Protein AF-A0A554K9N2-F1 (afdb_monomer_lite)

Radius of gyration: 43.26 Å; chains: 1; bounding box: 82×42×120 Å

Secondary structure (DSSP, 8-state):
--HHHHHHHHHHHHHHHHHHHHHHHHHHHHHHHHHHHHHHHHHHHHHHHHHHHHHHHHHHHHHHHHHHHHH-TTSS----TTTTTT--TTTT--S-TT-

Structure (mmCIF, N/CA/C/O backbone):
data_AF-A0A554K9N2-F1
#
_entry.id   AF-A0A554K9N2-F1
#
loop_
_atom_site.group_PDB
_atom_site.id
_atom_site.type_symbol
_atom_site.label_atom_id
_atom_site.label_alt_id
_atom_site.label_comp_id
_atom_site.label_asym_id
_atom_site.lab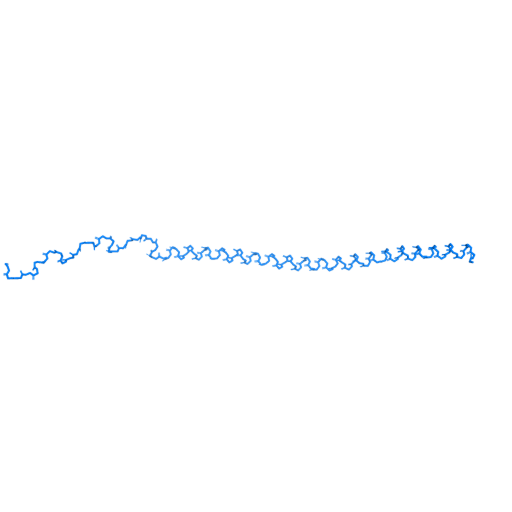el_entity_id
_atom_site.label_seq_id
_atom_site.pdbx_PDB_ins_code
_atom_site.Cartn_x
_atom_site.Cartn_y
_atom_site.Cartn_z
_atom_site.occupancy
_atom_site.B_iso_or_equiv
_atom_site.auth_seq_id
_atom_site.auth_comp_id
_atom_site.auth_asym_id
_atom_site.auth_atom_id
_atom_site.pdbx_PDB_model_num
ATOM 1 N N . MET A 1 1 ? 27.730 13.268 -49.178 1.00 62.28 1 MET A N 1
ATOM 2 C CA . MET A 1 1 ? 27.288 12.119 -48.358 1.00 62.28 1 MET A CA 1
ATOM 3 C C . MET A 1 1 ? 26.677 11.100 -49.294 1.00 62.28 1 MET A C 1
ATOM 5 O O . MET A 1 1 ? 25.673 11.406 -49.930 1.00 62.28 1 MET A O 1
ATOM 9 N N . ASP A 1 2 ? 27.303 9.938 -49.425 1.00 79.12 2 ASP A N 1
ATOM 10 C CA . ASP A 1 2 ? 26.834 8.889 -50.330 1.00 79.12 2 ASP A CA 1
ATOM 11 C C . ASP A 1 2 ? 25.518 8.312 -49.810 1.00 79.12 2 ASP A C 1
ATOM 13 O O . ASP A 1 2 ? 25.379 8.044 -48.613 1.00 79.12 2 ASP A O 1
ATOM 17 N N . LYS A 1 3 ? 24.538 8.124 -50.701 1.00 75.06 3 LYS A N 1
ATOM 18 C CA . LYS A 1 3 ? 23.194 7.661 -50.320 1.00 75.06 3 LYS A CA 1
ATOM 19 C C . LYS A 1 3 ? 23.267 6.364 -49.506 1.00 75.06 3 LYS A C 1
ATOM 21 O O . LYS A 1 3 ? 22.581 6.262 -48.497 1.00 75.06 3 LYS A O 1
ATOM 26 N N . ASN A 1 4 ? 24.154 5.431 -49.849 1.00 78.06 4 ASN A N 1
ATOM 27 C CA . ASN A 1 4 ? 24.324 4.165 -49.123 1.00 78.06 4 ASN A CA 1
ATOM 28 C C . ASN A 1 4 ? 24.730 4.351 -47.652 1.00 78.06 4 ASN A C 1
ATOM 30 O O . ASN A 1 4 ? 24.229 3.647 -46.778 1.00 78.06 4 ASN A O 1
ATOM 34 N N . THR A 1 5 ? 25.554 5.354 -47.354 1.00 84.75 5 THR A N 1
ATOM 35 C CA . THR A 1 5 ? 25.960 5.684 -45.981 1.00 84.75 5 THR A CA 1
ATOM 36 C C . THR A 1 5 ? 24.802 6.291 -45.187 1.00 84.75 5 THR A C 1
ATOM 38 O O . THR A 1 5 ? 24.646 6.003 -44.001 1.00 84.75 5 THR A O 1
ATOM 41 N N . THR A 1 6 ? 23.954 7.100 -45.826 1.00 84.69 6 THR A N 1
ATOM 42 C CA . THR A 1 6 ? 22.758 7.675 -45.187 1.00 84.69 6 THR A CA 1
ATOM 43 C C . THR A 1 6 ? 21.704 6.607 -44.884 1.00 84.69 6 THR A C 1
ATOM 45 O O . THR A 1 6 ? 21.179 6.576 -43.774 1.00 84.69 6 THR A O 1
ATOM 48 N N . HIS A 1 7 ? 21.441 5.685 -45.815 1.00 86.38 7 HIS A N 1
ATOM 49 C CA . HIS A 1 7 ? 20.485 4.591 -45.598 1.00 86.38 7 HIS A CA 1
ATOM 50 C C . HIS A 1 7 ? 20.982 3.613 -44.527 1.00 86.38 7 HIS A C 1
ATOM 52 O O . HIS A 1 7 ? 20.213 3.242 -43.644 1.00 86.38 7 HIS A O 1
ATOM 58 N N . GLY A 1 8 ? 22.277 3.272 -44.535 1.00 90.50 8 GLY A N 1
ATOM 59 C CA . GLY A 1 8 ? 22.879 2.440 -43.491 1.00 90.50 8 GLY A CA 1
ATOM 60 C C . GLY A 1 8 ? 22.693 3.038 -42.094 1.00 90.50 8 GLY A C 1
ATOM 61 O O . GLY A 1 8 ? 22.238 2.350 -41.183 1.00 90.50 8 GLY A O 1
ATOM 62 N N . LYS A 1 9 ? 22.947 4.344 -41.928 1.00 91.62 9 LYS A N 1
ATOM 63 C CA . LYS A 1 9 ? 22.747 5.043 -40.645 1.00 91.62 9 LYS A CA 1
ATOM 64 C C . LYS A 1 9 ? 21.291 5.020 -40.171 1.00 91.62 9 LYS A C 1
ATOM 66 O O . LYS A 1 9 ? 21.050 4.810 -38.985 1.00 91.62 9 LYS A O 1
ATOM 71 N N . ILE A 1 10 ? 20.332 5.204 -41.080 1.00 92.31 10 ILE A N 1
ATOM 72 C CA . ILE A 1 10 ? 18.900 5.149 -40.749 1.00 92.31 10 ILE A CA 1
ATOM 73 C C . ILE A 1 10 ? 18.507 3.736 -40.298 1.00 92.31 10 ILE A C 1
ATOM 75 O O . ILE A 1 10 ? 17.845 3.586 -39.275 1.00 92.31 10 ILE A O 1
ATOM 79 N N . ILE A 1 11 ? 18.970 2.697 -40.998 1.00 91.12 11 ILE A N 1
ATOM 80 C CA . ILE A 1 11 ? 18.685 1.300 -40.641 1.00 91.12 11 ILE A CA 1
ATOM 81 C C . ILE A 1 11 ? 19.235 0.967 -39.248 1.00 91.12 11 ILE A C 1
ATOM 83 O O . ILE A 1 11 ? 18.502 0.441 -38.411 1.00 91.12 11 ILE A O 1
ATOM 87 N N . PHE A 1 12 ? 20.486 1.334 -38.954 1.00 93.38 12 PHE A N 1
ATOM 88 C CA . PHE A 1 12 ? 21.063 1.126 -37.621 1.00 93.38 12 PHE A CA 1
ATOM 89 C C . PHE A 1 12 ? 20.313 1.892 -36.524 1.00 93.38 12 PHE A C 1
ATOM 91 O O . PHE A 1 12 ? 20.112 1.357 -35.434 1.00 93.38 12 PHE A O 1
ATOM 98 N N . SER A 1 13 ? 19.850 3.112 -36.811 1.00 94.06 13 SER A N 1
ATOM 99 C CA . SER A 1 13 ? 19.047 3.896 -35.867 1.00 94.06 13 SER A CA 1
ATOM 100 C C . SER A 1 13 ? 17.705 3.229 -35.555 1.00 94.06 13 SER A C 1
ATOM 102 O O . SER A 1 13 ? 17.317 3.174 -34.388 1.00 94.06 13 SER A O 1
ATOM 104 N N . ILE A 1 14 ? 17.022 2.681 -36.564 1.00 94.25 14 ILE A N 1
ATOM 105 C CA . ILE A 1 14 ? 15.745 1.980 -36.376 1.00 94.25 14 ILE A CA 1
ATOM 106 C C . ILE A 1 14 ? 15.954 0.698 -35.565 1.00 94.25 14 ILE A C 1
ATOM 108 O O . ILE A 1 14 ? 15.209 0.447 -34.622 1.00 94.25 14 ILE A O 1
ATOM 112 N N . ILE A 1 15 ? 16.992 -0.084 -35.872 1.00 94.69 15 ILE A N 1
ATOM 113 C CA . ILE A 1 15 ? 17.303 -1.312 -35.125 1.00 94.69 15 ILE A CA 1
ATOM 114 C C . ILE A 1 15 ? 17.593 -0.987 -33.656 1.00 94.69 15 ILE A C 1
ATOM 116 O O . ILE A 1 15 ? 17.038 -1.632 -32.767 1.00 94.69 15 ILE A O 1
ATOM 120 N N . GLY A 1 16 ? 18.402 0.043 -33.392 1.00 94.75 16 GLY A N 1
ATOM 121 C CA . GLY A 1 16 ? 18.689 0.489 -32.029 1.00 94.75 16 GLY A CA 1
ATOM 122 C C . GLY A 1 16 ? 17.427 0.897 -31.263 1.00 94.75 16 GLY A C 1
ATOM 123 O O . GLY A 1 16 ? 17.261 0.508 -30.108 1.00 94.75 16 GLY A O 1
ATOM 124 N N . LEU A 1 17 ? 16.506 1.612 -31.917 1.00 95.94 17 LEU A N 1
ATOM 125 C CA . LEU A 1 17 ? 15.230 2.009 -31.319 1.00 95.94 17 LEU A CA 1
ATOM 126 C C . LEU A 1 17 ? 14.362 0.792 -30.965 1.00 95.94 17 LEU A C 1
ATOM 128 O O . LEU A 1 17 ? 13.851 0.704 -29.851 1.00 95.94 17 LEU A O 1
ATOM 132 N N . VAL A 1 18 ? 14.215 -0.155 -31.894 1.00 95.06 18 VAL A N 1
ATOM 133 C CA . VAL A 1 18 ? 13.384 -1.355 -31.701 1.00 95.06 18 VAL A CA 1
ATOM 134 C C . VAL A 1 18 ? 13.934 -2.222 -30.567 1.00 95.06 18 VAL A C 1
ATOM 136 O O . VAL A 1 18 ? 13.179 -2.637 -29.688 1.00 95.06 18 VAL A O 1
ATOM 139 N N . VAL A 1 19 ? 15.249 -2.452 -30.545 1.00 94.56 19 VAL A N 1
ATOM 140 C CA . VAL A 1 19 ? 15.907 -3.241 -29.492 1.00 94.56 19 VAL A CA 1
ATOM 141 C C . VAL A 1 19 ? 15.822 -2.530 -28.141 1.00 94.56 19 VAL A C 1
ATOM 143 O O . VAL A 1 19 ? 15.518 -3.169 -27.135 1.00 94.56 19 VAL A O 1
ATOM 146 N N . GLY A 1 20 ? 16.026 -1.211 -28.113 1.00 93.06 20 GLY A N 1
ATOM 147 C CA . GLY A 1 20 ? 15.903 -0.407 -26.897 1.00 93.06 20 GLY A CA 1
ATOM 148 C C . GLY A 1 20 ? 14.494 -0.446 -26.303 1.00 93.06 20 GLY A C 1
ATOM 149 O O . GLY A 1 20 ? 14.343 -0.659 -25.101 1.00 93.06 20 GLY A O 1
ATOM 150 N N . LEU A 1 21 ? 13.459 -0.312 -27.138 1.00 93.06 21 LEU A N 1
ATOM 151 C CA . LEU A 1 21 ? 12.061 -0.400 -26.704 1.00 93.06 21 LEU A CA 1
ATOM 152 C C . LEU A 1 21 ? 11.705 -1.800 -26.196 1.00 93.06 21 LEU A C 1
ATOM 154 O O . LEU A 1 21 ? 11.110 -1.925 -25.127 1.00 93.06 21 LEU A O 1
ATOM 158 N N . ALA A 1 22 ? 12.095 -2.851 -26.922 1.00 90.56 22 ALA A N 1
ATOM 159 C CA . ALA A 1 22 ? 11.816 -4.229 -26.522 1.00 90.56 22 ALA A CA 1
ATOM 160 C C . ALA A 1 22 ? 12.524 -4.598 -25.207 1.00 90.56 22 ALA A C 1
ATOM 162 O O . ALA A 1 22 ? 11.898 -5.142 -24.294 1.00 90.56 22 ALA A O 1
ATOM 163 N N . GLY A 1 23 ? 13.810 -4.256 -25.080 1.00 90.19 23 GLY A N 1
ATOM 164 C CA . GLY A 1 23 ? 14.589 -4.498 -23.866 1.00 90.19 23 GLY A CA 1
ATOM 165 C C . GLY A 1 23 ? 14.072 -3.696 -22.672 1.00 90.19 23 GLY A C 1
ATOM 166 O O . GLY A 1 23 ? 13.893 -4.252 -21.588 1.00 90.19 23 GLY A O 1
ATOM 167 N N . GLY A 1 24 ? 13.761 -2.414 -22.881 1.00 88.81 24 GLY A N 1
ATOM 168 C CA . GLY A 1 24 ? 13.187 -1.547 -21.853 1.00 88.81 24 GLY A CA 1
ATOM 169 C C . GLY A 1 24 ? 11.823 -2.035 -21.364 1.00 88.81 24 GLY A C 1
ATOM 170 O O . GLY A 1 24 ? 11.592 -2.088 -20.156 1.00 88.81 24 GLY A O 1
ATOM 171 N N . TYR A 1 25 ? 10.945 -2.460 -22.279 1.00 91.31 25 TYR A N 1
ATOM 172 C CA . TYR A 1 25 ? 9.638 -3.021 -21.932 1.00 91.31 25 TYR A CA 1
ATOM 173 C C . TYR A 1 25 ? 9.769 -4.322 -21.136 1.00 91.31 25 TYR A C 1
ATOM 175 O O . TYR A 1 25 ? 9.133 -4.469 -20.094 1.00 91.31 25 TYR A O 1
ATOM 183 N N . TYR A 1 26 ? 10.625 -5.248 -21.579 1.00 88.88 26 TYR A N 1
ATOM 184 C CA . TYR A 1 26 ? 10.830 -6.521 -20.888 1.00 88.88 26 TYR A CA 1
ATOM 185 C C . TYR A 1 26 ? 11.375 -6.321 -19.466 1.00 88.88 26 TYR A C 1
ATOM 187 O O . TYR A 1 26 ? 10.837 -6.870 -18.501 1.00 88.88 26 TYR A O 1
ATOM 195 N N . TYR A 1 27 ? 12.404 -5.482 -19.324 1.00 87.75 27 TYR A N 1
ATOM 196 C CA . TYR A 1 27 ? 13.022 -5.193 -18.032 1.00 87.75 27 TYR A CA 1
ATOM 197 C C . TYR A 1 27 ? 12.063 -4.457 -17.085 1.00 87.75 27 TYR A C 1
ATOM 199 O O . TYR A 1 27 ? 11.891 -4.859 -15.931 1.00 87.75 27 TYR A O 1
ATOM 207 N N . GLY A 1 28 ? 11.384 -3.420 -17.585 1.00 83.44 28 GLY A N 1
ATOM 208 C CA . GLY A 1 28 ? 10.412 -2.651 -16.809 1.00 83.44 28 GLY A CA 1
ATOM 209 C C . GLY A 1 28 ? 9.223 -3.496 -16.352 1.00 83.44 28 GLY A C 1
ATOM 210 O O . GLY A 1 28 ? 8.837 -3.428 -15.186 1.00 83.44 28 GLY A O 1
ATOM 211 N N . ASN A 1 29 ? 8.685 -4.347 -17.230 1.00 80.88 29 ASN A N 1
ATOM 212 C CA . ASN A 1 29 ? 7.556 -5.217 -16.904 1.00 80.88 29 ASN A CA 1
ATOM 213 C C . ASN A 1 29 ? 7.924 -6.265 -15.839 1.00 80.88 29 ASN A C 1
ATOM 215 O O . ASN A 1 29 ? 7.152 -6.498 -14.910 1.00 80.88 29 ASN A O 1
ATOM 219 N N . SER A 1 30 ? 9.123 -6.855 -15.919 1.00 75.94 30 SER A N 1
ATOM 220 C CA . SER A 1 30 ? 9.586 -7.835 -14.929 1.00 75.94 30 SER A CA 1
ATOM 221 C C . SER A 1 30 ? 9.782 -7.223 -13.537 1.00 75.94 30 SER A C 1
ATOM 223 O O . SER A 1 30 ? 9.419 -7.848 -12.539 1.00 75.94 30 SER A O 1
ATOM 225 N N . MET A 1 31 ? 10.347 -6.014 -13.447 1.00 75.94 31 MET A N 1
ATOM 226 C CA . MET A 1 31 ? 10.549 -5.342 -12.155 1.00 75.94 31 MET A CA 1
ATOM 227 C C . MET A 1 31 ? 9.250 -4.764 -11.584 1.00 75.94 31 MET A C 1
ATOM 229 O O . MET A 1 31 ? 9.000 -4.887 -10.382 1.00 75.94 31 MET A O 1
ATOM 233 N N . GLY A 1 32 ? 8.399 -4.191 -12.439 1.00 73.69 32 GLY A N 1
ATOM 234 C CA . GLY A 1 32 ? 7.104 -3.643 -12.037 1.00 73.69 32 GLY A CA 1
ATOM 235 C C . GLY A 1 32 ? 6.170 -4.706 -11.459 1.00 73.69 32 GLY A C 1
ATOM 236 O O . GLY A 1 32 ? 5.521 -4.460 -10.445 1.00 73.69 32 GLY A O 1
ATOM 237 N N . MET A 1 33 ? 6.156 -5.915 -12.033 1.00 74.19 33 MET A N 1
ATOM 238 C CA . MET A 1 33 ? 5.353 -7.025 -11.504 1.00 74.19 33 MET A CA 1
ATOM 239 C C . MET A 1 33 ? 5.787 -7.450 -10.101 1.00 74.19 33 MET A C 1
ATOM 241 O O . MET A 1 33 ? 4.938 -7.623 -9.229 1.00 74.19 33 MET A O 1
ATOM 245 N N . GLN A 1 34 ? 7.094 -7.606 -9.864 1.00 70.94 34 GLN A N 1
ATOM 246 C CA . GLN A 1 34 ? 7.584 -8.015 -8.545 1.00 70.94 34 GLN A CA 1
ATOM 247 C C . GLN A 1 34 ? 7.271 -6.969 -7.477 1.00 70.94 34 GLN A C 1
ATOM 249 O O . GLN A 1 34 ? 6.798 -7.323 -6.398 1.00 70.94 34 GLN A O 1
ATOM 254 N N . GLN A 1 35 ? 7.485 -5.686 -7.780 1.00 70.19 35 GLN A N 1
ATOM 255 C CA . GLN A 1 35 ? 7.173 -4.609 -6.840 1.00 70.19 35 GLN A CA 1
ATOM 256 C C . GLN A 1 35 ? 5.668 -4.458 -6.609 1.00 70.19 35 GLN A C 1
ATOM 258 O O . GLN A 1 35 ? 5.248 -4.317 -5.461 1.00 70.19 35 GLN A O 1
ATOM 263 N N . GLY A 1 36 ? 4.858 -4.543 -7.667 1.00 72.12 36 GLY A N 1
ATOM 264 C CA . GLY A 1 36 ? 3.402 -4.453 -7.568 1.00 72.12 36 GLY A CA 1
ATOM 265 C C . GLY A 1 36 ? 2.796 -5.590 -6.746 1.00 72.12 36 GLY A C 1
ATOM 266 O O . GLY A 1 36 ? 1.914 -5.349 -5.926 1.00 72.12 36 GLY A O 1
ATOM 267 N N . LEU A 1 37 ? 3.306 -6.816 -6.897 1.00 71.25 37 LEU A N 1
ATOM 268 C CA . LEU A 1 37 ? 2.813 -7.974 -6.151 1.00 71.25 37 LEU A CA 1
ATOM 269 C C . LEU A 1 37 ? 3.189 -7.902 -4.663 1.00 71.25 37 LEU A C 1
ATOM 271 O O . LEU A 1 37 ? 2.346 -8.148 -3.803 1.00 71.25 37 LEU A O 1
ATOM 275 N N . LEU A 1 38 ? 4.426 -7.502 -4.351 1.00 71.62 38 LEU A N 1
ATOM 276 C CA . LEU A 1 38 ? 4.883 -7.301 -2.970 1.00 71.62 38 LEU A CA 1
ATOM 277 C C . LEU A 1 38 ? 4.121 -6.173 -2.268 1.00 71.62 38 LEU A C 1
ATOM 279 O O . LEU A 1 38 ? 3.663 -6.351 -1.138 1.00 71.62 38 LEU A O 1
ATOM 283 N N . GLN A 1 39 ? 3.955 -5.026 -2.931 1.00 67.62 39 GLN A N 1
ATOM 284 C CA . GLN A 1 39 ? 3.214 -3.900 -2.360 1.00 67.62 39 GLN A CA 1
ATOM 285 C C . GLN A 1 39 ? 1.721 -4.206 -2.235 1.00 67.62 39 GLN A C 1
ATOM 287 O O . GLN A 1 39 ? 1.137 -3.910 -1.195 1.00 67.62 39 GLN A O 1
ATOM 292 N N . GLY A 1 40 ? 1.118 -4.847 -3.239 1.00 71.94 40 GLY A N 1
ATOM 293 C CA . GLY A 1 40 ? -0.289 -5.243 -3.207 1.00 71.94 40 GLY A CA 1
ATOM 294 C C . GLY A 1 40 ? -0.591 -6.250 -2.096 1.00 71.94 40 GLY A C 1
ATOM 295 O O . GLY A 1 40 ? -1.559 -6.074 -1.357 1.00 71.94 40 GLY A O 1
ATOM 296 N N . ALA A 1 41 ? 0.267 -7.258 -1.909 1.00 70.38 41 ALA A N 1
ATOM 297 C CA . ALA A 1 41 ? 0.120 -8.227 -0.825 1.00 70.38 41 ALA A CA 1
ATOM 298 C C . ALA A 1 41 ? 0.271 -7.570 0.559 1.00 70.38 41 ALA A C 1
ATOM 300 O O . ALA A 1 41 ? -0.554 -7.796 1.445 1.00 70.38 41 ALA A O 1
ATOM 301 N N . ALA A 1 42 ? 1.280 -6.711 0.741 1.00 69.19 42 ALA A N 1
ATOM 302 C CA . ALA A 1 42 ? 1.497 -6.011 2.007 1.00 69.19 42 ALA A CA 1
ATOM 303 C C . ALA A 1 42 ? 0.341 -5.053 2.354 1.00 69.19 42 ALA A C 1
ATOM 305 O O . ALA A 1 42 ? -0.119 -5.019 3.497 1.00 69.19 42 ALA A O 1
ATOM 306 N N . GLN A 1 43 ? -0.160 -4.301 1.369 1.00 66.88 43 GLN A N 1
ATOM 307 C CA . GLN A 1 43 ? -1.290 -3.386 1.557 1.00 66.88 43 GLN A CA 1
ATOM 308 C C . GLN A 1 43 ? -2.603 -4.131 1.817 1.00 66.88 43 GLN A C 1
ATOM 310 O O . GLN A 1 43 ? -3.361 -3.722 2.697 1.00 66.88 43 GLN A O 1
ATOM 315 N N . GLY A 1 44 ? -2.848 -5.244 1.118 1.00 71.31 44 GLY A N 1
ATOM 316 C CA . GLY A 1 44 ? -4.044 -6.065 1.317 1.00 71.31 44 GLY A CA 1
ATOM 317 C C . GLY A 1 44 ? -4.125 -6.660 2.725 1.00 71.31 44 GLY A C 1
ATOM 318 O O . GLY A 1 44 ? -5.171 -6.584 3.368 1.00 71.31 44 GLY A O 1
ATOM 319 N N . VAL A 1 45 ? -3.009 -7.179 3.250 1.00 72.25 45 VAL A N 1
ATOM 320 C CA . VAL A 1 45 ? -2.956 -7.733 4.616 1.00 72.25 45 VAL A CA 1
ATOM 321 C C . VAL A 1 45 ? -3.165 -6.642 5.669 1.00 72.25 45 VAL A C 1
ATOM 323 O O . VAL A 1 45 ? -3.936 -6.834 6.609 1.00 72.25 45 VAL A O 1
ATOM 326 N N . LEU A 1 46 ? -2.530 -5.476 5.511 1.00 69.31 46 LEU A N 1
ATOM 327 C CA . LEU A 1 46 ? -2.700 -4.360 6.447 1.00 69.31 46 LEU A CA 1
ATOM 328 C C . LEU A 1 46 ? -4.141 -3.838 6.477 1.00 69.31 46 LEU A C 1
ATOM 330 O O . LEU A 1 46 ? -4.667 -3.575 7.560 1.00 69.31 46 LEU A O 1
ATOM 334 N N . GLN A 1 47 ? -4.791 -3.715 5.316 1.00 67.25 47 GLN A N 1
ATOM 335 C CA . GLN A 1 47 ? -6.192 -3.296 5.248 1.00 67.25 47 GLN A CA 1
ATOM 336 C C . GLN A 1 47 ? -7.127 -4.335 5.866 1.00 67.25 47 GLN A C 1
ATOM 338 O O . GLN A 1 47 ? -7.965 -3.957 6.683 1.00 67.25 47 GLN A O 1
ATOM 343 N N . GLY A 1 48 ? -6.944 -5.624 5.562 1.00 69.00 48 GLY A N 1
ATOM 344 C CA . GLY A 1 48 ? -7.766 -6.693 6.138 1.00 69.00 48 GLY A CA 1
ATOM 345 C C . GLY A 1 48 ? -7.701 -6.721 7.667 1.00 69.00 48 GLY A C 1
ATOM 346 O O . GLY A 1 48 ? -8.731 -6.657 8.338 1.00 69.00 48 GLY A O 1
ATOM 347 N N . VAL A 1 49 ? -6.490 -6.697 8.232 1.00 73.94 49 VAL A N 1
ATOM 348 C CA . VAL A 1 49 ? -6.287 -6.734 9.692 1.00 73.94 49 VAL A CA 1
ATOM 349 C C . VAL A 1 49 ? -6.819 -5.472 10.379 1.00 73.94 49 VAL A C 1
ATOM 351 O O . VAL A 1 49 ? -7.393 -5.549 11.470 1.00 73.94 49 VAL A O 1
ATOM 354 N N . ALA A 1 50 ? -6.654 -4.295 9.767 1.00 71.44 50 ALA A N 1
ATOM 355 C CA . ALA A 1 50 ? -7.192 -3.052 10.317 1.00 71.44 50 ALA A CA 1
ATOM 356 C C . ALA A 1 50 ? -8.728 -3.064 10.346 1.00 71.44 50 ALA A C 1
ATOM 358 O O . ALA A 1 50 ? -9.335 -2.630 11.329 1.00 71.44 50 ALA A O 1
ATOM 359 N N . GLN A 1 51 ? -9.349 -3.596 9.295 1.00 72.44 51 GLN A N 1
ATOM 360 C CA . GLN A 1 51 ? -10.799 -3.656 9.158 1.00 72.44 51 GLN A CA 1
ATOM 361 C C . GLN A 1 51 ? -11.419 -4.659 10.143 1.00 72.44 51 GLN A C 1
ATOM 363 O O . GLN A 1 51 ? -12.405 -4.335 10.808 1.00 72.44 51 GLN A O 1
ATOM 368 N N . GLU A 1 52 ? -10.794 -5.824 10.336 1.00 70.25 52 GLU A N 1
ATOM 369 C CA . GLU A 1 52 ? -11.221 -6.805 11.342 1.00 70.25 52 GLU A CA 1
ATOM 370 C C . GLU A 1 52 ? -11.097 -6.270 12.771 1.00 70.25 52 GLU A C 1
ATOM 372 O O . GLU A 1 52 ? -12.042 -6.387 13.557 1.00 70.25 52 GLU A O 1
ATOM 377 N N . LYS A 1 53 ? -9.981 -5.606 13.105 1.00 73.12 53 LYS A N 1
ATOM 378 C CA . LYS A 1 53 ? -9.811 -4.982 14.427 1.00 73.12 53 LYS A CA 1
ATOM 379 C C . LYS A 1 53 ? -10.870 -3.923 14.704 1.00 73.12 53 LYS A C 1
ATOM 381 O O . LYS A 1 53 ? -11.384 -3.851 15.820 1.00 73.12 53 LYS A O 1
ATOM 386 N N . GLN A 1 54 ? -11.201 -3.095 13.715 1.00 73.25 54 GLN A N 1
ATOM 387 C CA . GLN A 1 54 ? -12.246 -2.085 13.880 1.00 73.25 54 GLN A CA 1
ATOM 388 C C . GLN A 1 54 ? -13.629 -2.718 14.052 1.00 73.25 54 GLN A C 1
ATOM 390 O O . GLN A 1 54 ? -14.386 -2.277 14.918 1.00 73.25 54 GLN A O 1
ATOM 395 N N . ALA A 1 55 ? -13.936 -3.782 13.306 1.00 76.75 55 ALA A N 1
ATOM 396 C CA . ALA A 1 55 ? -15.187 -4.520 13.451 1.00 76.75 55 ALA A CA 1
ATOM 397 C C . ALA A 1 55 ? -15.297 -5.233 14.813 1.00 76.75 55 ALA A C 1
ATOM 399 O O . ALA A 1 55 ? -16.368 -5.252 15.424 1.00 76.75 55 ALA A O 1
ATOM 400 N N . GLU A 1 56 ? -14.205 -5.799 15.333 1.00 76.44 56 GLU A N 1
ATOM 401 C CA . GLU A 1 56 ? -14.188 -6.403 16.670 1.00 76.44 56 GLU A CA 1
ATOM 402 C C . GLU A 1 56 ? -14.353 -5.346 17.768 1.00 76.44 56 GLU A C 1
ATOM 404 O O . GLU A 1 56 ? -15.162 -5.524 18.679 1.00 76.44 56 GLU A O 1
ATOM 409 N N . LEU A 1 57 ? -13.651 -4.215 17.663 1.00 77.25 57 LEU A N 1
ATOM 410 C CA . LEU A 1 57 ? -13.789 -3.103 18.605 1.00 77.25 57 LEU A CA 1
ATOM 411 C C . LEU A 1 57 ? -15.202 -2.512 18.593 1.00 77.25 57 LEU A C 1
ATOM 413 O O . LEU A 1 57 ? -15.719 -2.169 19.656 1.00 77.25 57 LEU A O 1
ATOM 417 N N . ALA A 1 58 ? -15.837 -2.406 17.423 1.00 79.12 58 ALA A N 1
ATOM 418 C CA . ALA A 1 58 ? -17.224 -1.964 17.309 1.00 79.12 58 ALA A CA 1
ATOM 419 C C . ALA A 1 58 ? -18.174 -2.939 18.020 1.00 79.12 58 ALA A C 1
ATOM 421 O O . ALA A 1 58 ? -18.930 -2.514 18.894 1.00 79.12 58 ALA A O 1
ATOM 422 N N . ARG A 1 59 ? -18.048 -4.247 17.753 1.00 78.25 59 ARG A N 1
ATOM 423 C CA . ARG A 1 59 ? -18.851 -5.283 18.427 1.00 78.25 59 ARG A CA 1
ATOM 424 C C . ARG A 1 59 ? -18.632 -5.307 19.938 1.00 78.25 59 ARG A C 1
ATOM 426 O O . ARG A 1 59 ? -19.597 -5.405 20.691 1.00 78.25 59 ARG A O 1
ATOM 433 N N . ARG A 1 60 ? -17.387 -5.162 20.404 1.00 79.25 60 ARG A N 1
ATOM 434 C CA . ARG A 1 60 ? -17.079 -5.074 21.842 1.00 79.25 60 ARG A CA 1
ATOM 435 C C . ARG A 1 60 ? -17.703 -3.838 22.480 1.00 79.25 60 ARG A C 1
ATOM 437 O O . ARG A 1 60 ? -18.331 -3.966 23.522 1.00 79.25 60 ARG A O 1
ATOM 444 N N . LYS A 1 61 ? -17.601 -2.665 21.846 1.00 79.94 61 LYS A N 1
ATOM 445 C CA . LYS A 1 61 ? -18.229 -1.428 22.345 1.00 79.94 61 LYS A CA 1
ATOM 446 C C . LYS A 1 61 ? -19.752 -1.523 22.371 1.00 79.94 61 LYS A C 1
ATOM 448 O O . LYS A 1 61 ? -20.382 -0.969 23.267 1.00 79.94 61 LYS A O 1
ATOM 453 N N . GLU A 1 62 ? -20.362 -2.191 21.398 1.00 78.62 62 GLU A N 1
ATOM 454 C CA . GLU A 1 62 ? -21.806 -2.437 21.388 1.00 78.62 62 GLU A CA 1
ATOM 455 C C . GLU A 1 62 ? -22.223 -3.385 22.513 1.00 78.62 62 GLU A C 1
ATOM 457 O O . GLU A 1 62 ? -23.168 -3.074 23.238 1.00 78.62 62 GLU A O 1
ATOM 462 N N . ALA A 1 63 ? -21.489 -4.482 22.709 1.00 79.25 63 ALA A N 1
ATOM 463 C CA . ALA A 1 63 ? -21.717 -5.414 23.810 1.00 79.25 63 ALA A CA 1
ATOM 464 C C . ALA A 1 63 ? -21.534 -4.734 25.178 1.00 79.25 63 ALA A C 1
ATOM 466 O O . ALA A 1 63 ? -22.365 -4.900 26.067 1.00 79.25 63 ALA A O 1
ATOM 467 N N . GLU A 1 64 ? -20.507 -3.898 25.329 1.00 76.69 64 GLU A N 1
ATOM 468 C CA . GLU A 1 64 ? -20.243 -3.137 26.553 1.00 76.69 64 GLU A CA 1
ATOM 469 C C . GLU A 1 64 ? -21.333 -2.092 26.822 1.00 76.69 64 GLU A C 1
ATOM 471 O O . GLU A 1 64 ? -21.800 -1.966 27.951 1.00 76.69 64 GLU A O 1
ATOM 476 N N . LYS A 1 65 ? -21.834 -1.398 25.789 1.00 75.81 65 LYS A N 1
ATOM 477 C CA . LYS A 1 65 ?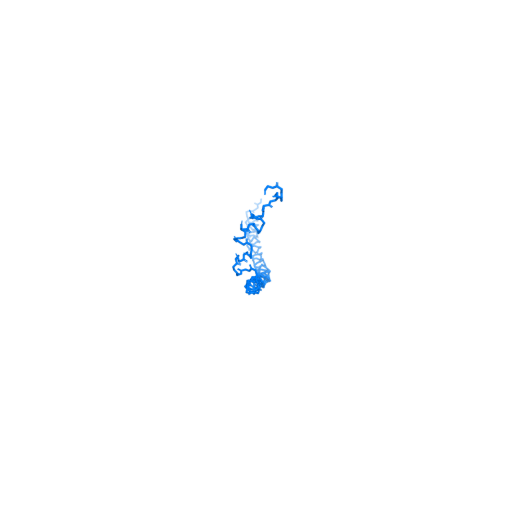 -22.989 -0.492 25.924 1.00 75.81 65 LYS A CA 1
ATOM 478 C C . LYS A 1 65 ? -24.262 -1.233 26.321 1.00 75.81 65 LYS A C 1
ATOM 480 O O . LYS A 1 65 ? -25.054 -0.692 27.088 1.00 75.81 65 LYS A O 1
ATOM 485 N N . GLN A 1 66 ? -24.491 -2.432 25.790 1.00 74.38 66 GLN A N 1
ATOM 486 C CA . GLN A 1 66 ? -25.652 -3.245 26.158 1.00 74.38 66 GLN A CA 1
ATOM 487 C C . GLN A 1 66 ? -25.537 -3.755 27.597 1.00 74.38 66 GLN A C 1
ATOM 489 O O . GLN A 1 66 ? -26.495 -3.625 28.356 1.00 74.38 66 GLN A O 1
ATOM 494 N N . ALA A 1 67 ? -24.358 -4.225 28.006 1.00 74.75 67 ALA A N 1
ATOM 495 C CA . ALA A 1 67 ? -24.087 -4.610 29.387 1.00 74.75 67 ALA A CA 1
ATOM 496 C C . ALA A 1 67 ? -24.238 -3.415 30.343 1.00 74.75 67 ALA A C 1
ATOM 498 O O . ALA A 1 67 ? -24.930 -3.518 31.351 1.00 74.75 67 ALA A O 1
ATOM 499 N N . ALA A 1 68 ? -23.699 -2.244 29.994 1.00 71.81 68 ALA A N 1
ATOM 500 C CA . ALA A 1 68 ? -23.851 -1.027 30.787 1.00 71.81 68 ALA A CA 1
ATOM 501 C C . ALA A 1 68 ? -25.320 -0.589 30.907 1.00 71.81 68 ALA A C 1
ATOM 503 O O . ALA A 1 68 ? -25.744 -0.166 31.977 1.00 71.81 68 ALA A O 1
ATOM 504 N N . LYS A 1 69 ? -26.126 -0.724 29.845 1.00 71.94 69 LYS A N 1
ATOM 505 C CA . LYS A 1 69 ? -27.574 -0.456 29.898 1.00 71.94 69 LYS A CA 1
ATOM 506 C C . LYS A 1 69 ? -28.332 -1.466 30.759 1.00 71.94 69 LYS A C 1
ATOM 508 O O . LYS A 1 69 ? -29.270 -1.073 31.441 1.00 71.94 69 LYS A O 1
ATOM 513 N N . ALA A 1 70 ? -27.938 -2.738 30.723 1.00 71.75 70 ALA A N 1
ATOM 514 C CA . ALA A 1 70 ? -28.563 -3.794 31.515 1.00 71.75 70 ALA A CA 1
ATOM 515 C C . ALA A 1 70 ? -28.233 -3.670 33.011 1.00 71.75 70 ALA A C 1
ATOM 517 O O . ALA A 1 70 ? -29.077 -3.971 33.849 1.00 71.75 70 ALA A O 1
ATOM 518 N N . VAL A 1 71 ? -27.022 -3.209 33.340 1.00 72.50 71 VAL A N 1
ATOM 519 C CA . VAL A 1 71 ? -26.549 -3.073 34.723 1.00 72.50 71 VAL A CA 1
ATOM 520 C C . VAL A 1 71 ? -26.869 -1.697 35.315 1.00 72.50 71 VAL A C 1
ATOM 522 O O . VAL A 1 71 ? -26.896 -1.584 36.532 1.00 72.50 71 VAL A O 1
ATOM 525 N N . ASN A 1 72 ? -27.137 -0.658 34.507 1.00 71.88 72 ASN A N 1
ATOM 526 C CA . ASN A 1 72 ? -27.448 0.683 35.013 1.00 71.88 72 ASN A CA 1
ATOM 527 C C . ASN A 1 72 ? -28.799 0.701 35.762 1.00 71.88 72 ASN A 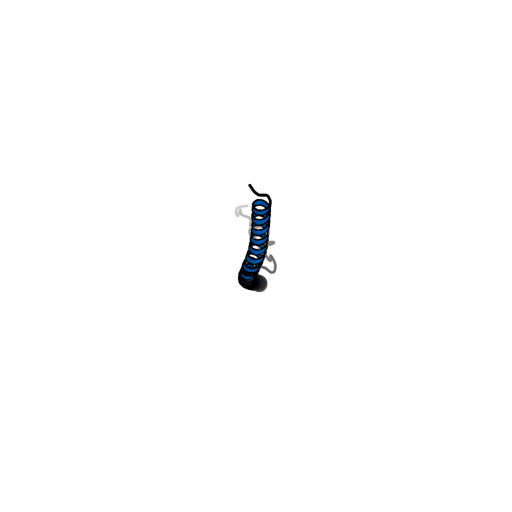C 1
ATOM 529 O O . ASN A 1 72 ? -29.856 0.714 35.119 1.00 71.88 72 ASN A O 1
ATOM 533 N N . PRO A 1 73 ? -28.784 0.798 37.105 1.00 61.69 73 PRO A N 1
ATOM 534 C CA . PRO A 1 73 ? -29.994 0.749 37.918 1.00 61.69 73 PRO A CA 1
ATOM 535 C C . PRO A 1 73 ? -30.814 2.050 37.845 1.00 61.69 73 PRO A C 1
ATOM 537 O O . PRO A 1 73 ? -31.925 2.095 38.357 1.00 61.69 73 PRO A O 1
ATOM 540 N N . PHE A 1 74 ? -30.299 3.099 37.190 1.00 66.81 74 PHE A N 1
ATOM 541 C CA . PHE A 1 74 ? -30.980 4.385 36.984 1.00 66.81 74 PHE A CA 1
ATOM 542 C C . PHE A 1 74 ? -31.609 4.529 35.587 1.00 66.81 74 PHE A C 1
ATOM 544 O O . PHE A 1 74 ? -32.222 5.551 35.287 1.00 66.81 74 PHE A O 1
ATOM 551 N N . GLY A 1 75 ? -31.430 3.540 34.701 1.00 59.88 75 GLY A N 1
ATOM 552 C CA . GLY A 1 75 ? -31.951 3.575 33.327 1.00 59.88 75 GLY A CA 1
ATOM 553 C C . GLY A 1 75 ? -33.383 3.055 33.180 1.00 59.88 75 GLY A C 1
ATOM 554 O O . GLY A 1 75 ? -34.025 3.309 32.162 1.00 59.88 75 GLY A O 1
ATOM 555 N N . GLN A 1 76 ? -33.888 2.332 34.181 1.00 61.56 76 GLN A N 1
ATOM 556 C CA . GLN A 1 76 ? -35.241 1.788 34.188 1.00 61.56 76 GLN A CA 1
ATOM 557 C C . GLN A 1 76 ? -36.098 2.657 35.108 1.00 61.56 76 GLN A C 1
ATOM 559 O O . GLN A 1 76 ? -35.972 2.600 36.326 1.00 61.56 76 GLN A O 1
ATOM 564 N N . THR A 1 77 ? -36.983 3.450 34.500 1.00 57.84 77 THR A N 1
ATOM 565 C CA . THR A 1 77 ? -37.917 4.412 35.117 1.00 57.84 77 THR A CA 1
ATOM 566 C C . THR A 1 77 ? -37.289 5.693 35.694 1.00 57.84 77 THR A C 1
ATOM 568 O O . THR A 1 77 ? -36.497 5.625 36.630 1.00 57.84 77 THR A O 1
ATOM 571 N N . PRO A 1 78 ? -37.735 6.896 35.269 1.00 57.12 78 PRO A N 1
ATOM 572 C CA . PRO A 1 78 ? -37.607 8.100 36.080 1.00 57.12 78 PRO A CA 1
ATOM 573 C C . PRO A 1 78 ? -38.629 8.016 37.223 1.00 57.12 78 PRO A C 1
ATOM 575 O O . PRO A 1 78 ? -39.543 8.830 37.323 1.00 57.12 78 PRO A O 1
ATOM 578 N N . ALA A 1 79 ? -38.517 7.005 38.085 1.00 55.69 79 ALA A N 1
ATOM 579 C CA . ALA A 1 79 ? -39.205 7.023 39.364 1.00 55.69 79 ALA A CA 1
ATOM 580 C C . ALA A 1 79 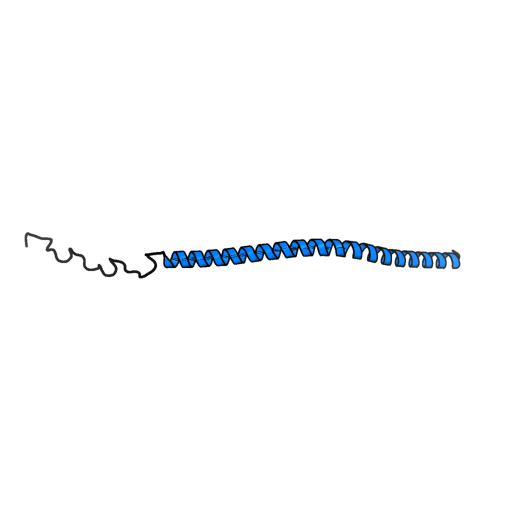? -38.430 8.001 40.248 1.00 55.69 79 ALA A C 1
ATOM 582 O O . ALA A 1 79 ? -37.683 7.604 41.136 1.00 55.69 79 ALA A O 1
ATOM 583 N N . ASN A 1 80 ? -38.540 9.298 39.945 1.00 58.00 80 ASN A N 1
ATOM 584 C CA . ASN A 1 80 ? -38.139 10.323 40.886 1.00 58.00 80 ASN A CA 1
ATOM 585 C C . ASN A 1 80 ? -38.962 10.058 42.158 1.00 58.00 80 ASN A C 1
ATOM 587 O O . ASN A 1 80 ? -40.189 10.182 42.096 1.00 58.00 80 ASN A O 1
ATOM 591 N N . PRO A 1 81 ? -38.346 9.697 43.297 1.00 61.19 81 PRO A N 1
ATOM 592 C CA . PRO A 1 81 ? -39.088 9.484 44.540 1.00 61.19 81 PRO A CA 1
ATOM 593 C C . PRO A 1 81 ? -39.768 10.777 45.024 1.00 61.19 81 PRO A C 1
ATOM 595 O O . PRO A 1 81 ? -40.643 10.734 45.881 1.00 61.19 81 PRO A O 1
ATOM 598 N N . LEU A 1 82 ? -39.399 11.925 44.439 1.00 65.88 82 LEU A N 1
ATOM 599 C CA . LEU A 1 82 ? -39.995 13.245 44.640 1.00 65.88 82 LEU A CA 1
ATOM 600 C C . LEU A 1 82 ? -40.887 13.686 43.465 1.00 65.88 82 LEU A C 1
ATOM 602 O O . LEU A 1 82 ? -41.312 14.837 43.422 1.00 65.88 82 LEU A O 1
ATOM 606 N N . GLY A 1 83 ? -41.169 12.806 42.497 1.00 56.53 83 GLY A N 1
ATOM 607 C CA . GLY A 1 83 ? -41.803 13.154 41.218 1.00 56.53 83 GLY A CA 1
ATOM 608 C C . GLY A 1 83 ? -43.190 13.784 41.336 1.00 56.53 83 GLY A C 1
ATOM 609 O O . GLY A 1 83 ? -43.580 14.525 40.446 1.00 56.53 83 GLY A O 1
ATOM 610 N N . ASN A 1 84 ? -43.878 13.554 42.459 1.00 58.72 84 ASN A N 1
ATOM 611 C CA . ASN A 1 84 ? -45.152 14.186 42.813 1.00 58.72 84 ASN A CA 1
ATOM 612 C C . ASN A 1 84 ? -45.137 14.776 44.239 1.00 58.72 84 ASN A C 1
ATOM 614 O O . ASN A 1 84 ? -46.182 14.906 44.875 1.00 58.72 84 ASN A O 1
ATOM 618 N N . ALA A 1 85 ? -43.968 15.133 44.778 1.00 59.25 85 ALA A N 1
ATOM 619 C CA . 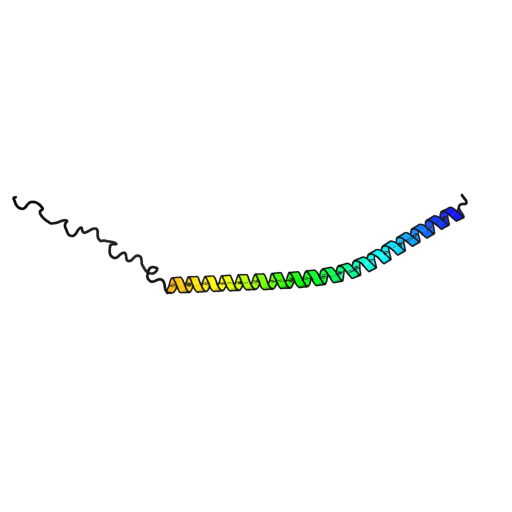ALA A 1 85 ? -43.860 15.761 46.096 1.00 59.25 85 ALA A CA 1
ATOM 620 C C . ALA A 1 85 ? -44.088 17.284 46.014 1.00 59.25 85 ALA A C 1
ATOM 622 O O . ALA A 1 85 ? -43.248 18.077 46.423 1.00 59.25 85 ALA A O 1
ATOM 623 N N . THR A 1 86 ? -45.229 17.712 45.467 1.00 57.16 86 THR A N 1
ATOM 624 C CA . THR A 1 86 ? -45.696 19.109 45.597 1.00 57.16 86 THR A CA 1
ATOM 625 C C . THR A 1 86 ? -46.543 19.303 46.860 1.00 57.16 86 THR A C 1
ATOM 627 O O . THR A 1 86 ? -46.879 20.427 47.221 1.00 57.16 86 THR A O 1
ATOM 630 N N . ALA A 1 87 ? -46.851 18.227 47.593 1.00 62.09 87 ALA A N 1
ATOM 631 C CA . ALA A 1 87 ? -47.404 18.334 48.936 1.00 62.09 87 ALA A CA 1
ATOM 632 C C . ALA A 1 87 ? -46.305 18.823 49.891 1.00 62.09 87 ALA A C 1
ATOM 634 O O . ALA A 1 87 ? -45.558 18.028 50.456 1.00 62.09 87 ALA A O 1
ATOM 635 N N . ASN A 1 88 ? -46.181 20.144 50.044 1.00 64.62 88 ASN A N 1
ATOM 636 C CA . ASN A 1 88 ? -45.374 20.736 51.104 1.00 64.62 88 ASN A CA 1
ATOM 637 C C . ASN A 1 88 ? -45.905 20.213 52.458 1.00 64.62 88 ASN A C 1
ATOM 639 O O . ASN A 1 88 ? -47.038 20.546 52.817 1.00 64.62 88 ASN A O 1
ATOM 643 N N . PRO A 1 89 ? -45.126 19.423 53.221 1.00 67.56 89 PRO A N 1
ATOM 644 C CA . PRO A 1 89 ? -45.595 18.806 54.465 1.00 67.56 89 PRO A CA 1
ATOM 645 C C . PRO A 1 89 ? -45.890 19.833 55.568 1.00 67.56 89 PRO A C 1
ATOM 647 O O . PRO A 1 89 ? -46.540 19.508 56.557 1.00 67.56 89 PRO A O 1
ATOM 650 N N . PHE A 1 90 ? -45.456 21.082 55.386 1.00 67.12 90 PHE A N 1
ATOM 651 C CA . PHE A 1 90 ? -45.695 22.193 56.305 1.00 67.12 90 PHE A CA 1
ATOM 652 C C . PHE A 1 90 ? -46.802 23.147 55.824 1.00 67.12 90 PHE A C 1
ATOM 654 O O . PHE A 1 90 ? -47.045 24.167 56.462 1.00 67.12 90 PHE A O 1
ATOM 661 N N . GLY A 1 91 ? -47.492 22.838 54.717 1.00 64.12 91 GLY A N 1
ATOM 662 C CA . GLY A 1 91 ? -48.486 23.733 54.109 1.00 64.12 91 GLY A CA 1
ATOM 663 C C . GLY A 1 91 ? -49.722 24.022 54.971 1.00 64.12 91 GLY A C 1
ATOM 664 O O . GLY A 1 91 ? -50.432 24.981 54.694 1.00 64.12 91 GLY A O 1
ATOM 665 N N . ASN A 1 92 ? -49.961 23.229 56.021 1.00 66.38 92 ASN A N 1
ATOM 666 C CA . ASN A 1 92 ? -51.165 23.308 56.855 1.00 66.38 92 ASN A CA 1
ATOM 667 C C . ASN A 1 92 ? -50.897 23.696 58.320 1.00 66.38 92 ASN A C 1
ATOM 669 O O . ASN A 1 92 ? -51.741 23.460 59.184 1.00 66.38 92 ASN A O 1
ATOM 673 N N . ILE A 1 93 ? -49.726 24.258 58.632 1.00 68.69 93 ILE A N 1
ATOM 674 C CA . ILE A 1 93 ? -49.382 24.634 60.008 1.00 68.69 93 ILE A CA 1
ATOM 675 C C . ILE A 1 93 ? -49.725 26.111 60.220 1.00 68.69 93 ILE A C 1
ATOM 677 O O . ILE A 1 93 ? -49.151 26.981 59.567 1.00 68.69 93 ILE A O 1
ATOM 681 N N . LYS A 1 94 ? -50.661 26.404 61.136 1.00 70.94 94 LYS A N 1
ATOM 682 C CA . LYS A 1 94 ? -50.985 27.775 61.562 1.00 70.94 94 LYS A CA 1
ATOM 683 C C . LYS A 1 94 ? -49.750 28.365 62.251 1.00 70.94 94 LYS A C 1
ATOM 685 O O . LYS A 1 94 ? -49.440 28.021 63.385 1.00 70.94 94 LYS A O 1
ATOM 690 N N . VAL A 1 95 ? -49.031 29.230 61.539 1.00 75.56 95 VAL A N 1
ATOM 691 C CA . VAL A 1 95 ? -47.759 29.829 61.988 1.00 75.56 95 VAL A CA 1
ATOM 692 C C . VAL A 1 95 ? -47.968 30.846 63.123 1.00 75.56 95 VAL A C 1
ATOM 694 O O . VAL A 1 95 ? -47.008 31.218 63.789 1.00 75.56 95 VAL A O 1
ATOM 697 N N . ASN A 1 96 ? -49.212 31.270 63.390 1.00 73.06 96 ASN A N 1
ATOM 698 C CA . ASN A 1 96 ? -49.522 32.219 64.457 1.00 73.06 96 ASN A CA 1
ATOM 699 C C . ASN A 1 96 ? -50.258 31.556 65.644 1.00 73.06 96 ASN A C 1
ATOM 701 O O . ASN A 1 96 ? -51.445 31.243 65.516 1.00 73.06 96 ASN A O 1
ATOM 705 N N . PRO A 1 97 ? -49.586 31.360 66.796 1.00 70.00 97 PRO A N 1
ATOM 706 C CA . PRO A 1 97 ? -50.181 30.779 68.000 1.00 70.00 97 PRO A CA 1
ATOM 707 C C . PRO A 1 97 ? -50.992 31.775 68.855 1.00 70.00 97 PRO A C 1
ATOM 709 O O . PRO A 1 97 ? -51.497 31.376 69.901 1.00 70.00 97 PRO A O 1
ATOM 712 N N . PHE A 1 98 ? -51.116 33.045 68.447 1.00 76.94 98 PHE A N 1
ATOM 713 C CA . PHE A 1 98 ? -51.832 34.092 69.199 1.00 76.94 98 PHE A CA 1
ATOM 714 C C . PHE A 1 98 ? -53.096 34.625 68.499 1.00 76.94 98 PHE A C 1
ATOM 716 O O . PHE A 1 98 ? -53.605 35.677 68.877 1.00 76.94 98 PHE A O 1
ATOM 723 N N . GLU A 1 99 ? -53.600 33.902 67.496 1.00 60.38 99 GLU A N 1
ATOM 724 C CA . GLU A 1 99 ? -54.957 34.077 66.947 1.00 60.38 99 GLU A CA 1
ATOM 725 C C . G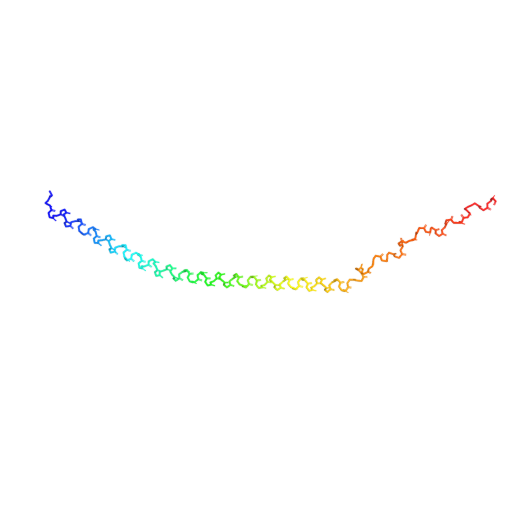LU A 1 99 ? -55.924 33.015 67.455 1.00 60.38 99 GLU A C 1
ATOM 727 O O . GLU A 1 99 ? -55.566 31.814 67.350 1.00 60.38 99 GLU A O 1
#

pLDDT: mean 75.12, std 10.82, range [55.69, 95.94]

Foldseek 3Di:
DDPVVVVVVVVVVVVCVVCCVVVCCVVCVVVCVVVCVVVVVVVVVVVVVVVVVVVVVVVVVVVVVVVCCVPVPCNPDPPVVCPPVPPPVCPPDPPDPPD

Sequence (99 aa):
MDKNTTHGKIIFSIIGLVVGLAGGYYYGNSMGMQQGLLQGAAQGVLQGVAQEKQAELARRKEAEKQAAKAVNPFGQTPANPLGNATANPFGNIKVNPFE